Protein AF-A0A7J4NF12-F1 (afdb_monomer_lite)

Secondary structure (DSSP, 8-state):
--HHHHHHHHHTT-S-HHHHHH-HHHHHHHHHHH-HHHHHHTTPPPP-PPP---------TT----PPPP---------------HHHHHHHHHHHHHHTTS-----

Foldseek 3Di:
DDPVVLLVCVVVVNDDLVNCQVDLVSVVSNCVVVNPVRNVVVVRDHDDDDPPPPPPPPPDPPDDDDDDDPPDPPPPPPDPDPPPPPPVVVVVVVCVVVVVPPPPDDD

Sequence (107 aa):
MSDIQRVKQLLDGKIELDELEMDTELYEMAESIYGREALDEMGVIAPERPPDSIVQPNGDSNHKVQIPLPDIPLLDDTDSQPKKRWGLRILLLMIIVAGGLAGAHFA

Radius of gyration: 37.71 Å; chains: 1; bounding box: 55×66×98 Å

Structure (mmCIF, N/CA/C/O backbone):
data_AF-A0A7J4NF12-F1
#
_entry.id   AF-A0A7J4NF12-F1
#
loop_
_atom_site.group_PDB
_atom_site.id
_atom_site.type_symbol
_atom_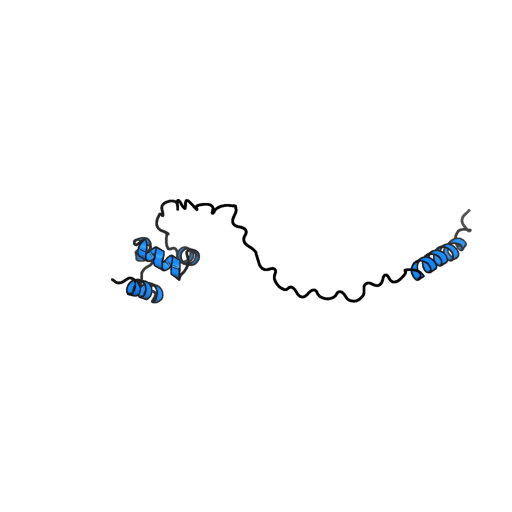site.label_atom_id
_atom_site.label_alt_id
_atom_site.label_comp_id
_atom_site.label_asym_id
_atom_site.label_entity_id
_atom_site.label_seq_id
_atom_site.pdbx_PDB_ins_code
_atom_site.Cartn_x
_atom_site.Cartn_y
_atom_site.Cartn_z
_atom_site.occupancy
_atom_site.B_iso_or_equiv
_atom_site.auth_seq_id
_atom_site.auth_comp_id
_atom_site.auth_asym_id
_atom_site.auth_atom_id
_atom_site.pdbx_PDB_model_num
ATOM 1 N N . MET A 1 1 ? -2.613 7.779 20.096 1.00 66.19 1 MET A N 1
ATOM 2 C CA . MET A 1 1 ? -1.522 6.775 20.112 1.00 66.19 1 MET A CA 1
ATOM 3 C C . MET A 1 1 ? -0.326 7.338 19.370 1.00 66.19 1 MET A C 1
ATOM 5 O O . MET A 1 1 ? -0.513 8.297 18.638 1.00 66.19 1 MET A O 1
ATOM 9 N N . SER A 1 2 ? 0.878 6.803 19.587 1.00 89.25 2 SER A N 1
ATOM 10 C CA . SER A 1 2 ? 2.029 7.139 18.740 1.00 89.25 2 SER A CA 1
ATOM 11 C C . SER A 1 2 ? 2.057 6.249 17.499 1.00 89.25 2 SER A C 1
ATOM 13 O O . SER A 1 2 ? 1.594 5.108 17.548 1.00 89.25 2 SER A O 1
ATOM 15 N N . ASP A 1 3 ? 2.648 6.742 16.416 1.00 88.81 3 ASP A N 1
ATOM 16 C CA . ASP A 1 3 ? 2.704 6.032 15.129 1.00 88.81 3 ASP A CA 1
ATOM 17 C C . ASP A 1 3 ? 3.425 4.685 15.252 1.00 88.81 3 ASP A C 1
ATOM 19 O O . ASP A 1 3 ? 2.976 3.673 14.725 1.00 88.81 3 ASP A O 1
ATOM 23 N N . ILE A 1 4 ? 4.469 4.625 16.083 1.00 93.12 4 ILE A N 1
ATOM 24 C CA . ILE A 1 4 ? 5.192 3.384 16.398 1.00 93.12 4 ILE A CA 1
ATOM 25 C C . ILE A 1 4 ? 4.264 2.328 17.016 1.00 93.12 4 ILE A C 1
ATOM 27 O O . ILE A 1 4 ? 4.403 1.140 16.726 1.00 93.12 4 ILE A O 1
ATOM 31 N N . GLN A 1 5 ? 3.316 2.728 17.871 1.00 93.94 5 GLN A N 1
ATOM 32 C CA . GLN A 1 5 ? 2.364 1.775 18.445 1.00 93.94 5 GLN A CA 1
ATOM 33 C C . GLN A 1 5 ? 1.381 1.254 17.395 1.00 93.94 5 GLN A C 1
ATOM 35 O O . GLN A 1 5 ? 1.078 0.064 17.417 1.00 93.94 5 GLN A O 1
ATOM 40 N N . ARG A 1 6 ? 0.937 2.108 16.464 1.00 92.69 6 ARG A N 1
ATOM 41 C CA . ARG A 1 6 ? 0.043 1.717 15.363 1.00 92.69 6 ARG A CA 1
ATOM 42 C C . ARG A 1 6 ? 0.726 0.748 14.399 1.00 92.69 6 ARG A C 1
ATOM 44 O O . ARG A 1 6 ? 0.197 -0.327 14.141 1.00 92.69 6 ARG A O 1
ATOM 51 N N . VAL A 1 7 ? 1.953 1.055 13.974 1.00 93.81 7 VAL A N 1
ATOM 52 C CA . VAL A 1 7 ? 2.775 0.150 13.148 1.00 93.81 7 VAL A CA 1
ATOM 53 C C . VAL A 1 7 ? 2.980 -1.191 13.843 1.00 93.81 7 VAL A C 1
ATOM 55 O O . VAL A 1 7 ? 2.834 -2.246 13.230 1.00 93.81 7 VAL A O 1
ATOM 58 N N . LYS A 1 8 ? 3.274 -1.176 15.149 1.00 95.25 8 LYS A N 1
ATOM 59 C CA . LYS A 1 8 ? 3.408 -2.415 15.915 1.00 95.25 8 LYS A CA 1
ATOM 60 C C . LYS A 1 8 ? 2.114 -3.235 15.897 1.00 95.25 8 LYS A C 1
ATOM 62 O O . LYS A 1 8 ? 2.179 -4.451 15.775 1.00 95.25 8 LYS A O 1
ATOM 67 N N . GLN A 1 9 ? 0.954 -2.603 16.050 1.00 94.06 9 GLN A N 1
ATOM 68 C CA . GLN A 1 9 ? -0.331 -3.304 16.031 1.00 94.06 9 GLN A CA 1
ATOM 69 C C . GLN A 1 9 ? -0.654 -3.907 14.661 1.00 94.06 9 GLN A C 1
ATOM 71 O O . GLN A 1 9 ? -1.167 -5.025 14.631 1.00 94.06 9 GLN A O 1
ATOM 76 N N . LEU A 1 10 ? -0.303 -3.217 13.568 1.00 94.12 10 LEU A N 1
ATOM 77 C CA . LEU A 1 10 ? -0.394 -3.752 12.206 1.00 94.12 10 LEU A CA 1
ATOM 78 C C . LEU A 1 10 ? 0.450 -5.024 12.073 1.00 94.12 10 LEU A C 1
ATOM 80 O O . LEU A 1 10 ? -0.089 -6.086 11.785 1.00 94.12 10 LEU A O 1
ATOM 84 N N . LEU A 1 11 ? 1.741 -4.948 12.414 1.00 94.25 11 LEU A N 1
ATOM 85 C CA . LEU A 1 11 ? 2.662 -6.093 12.354 1.00 94.25 11 LEU A CA 1
ATOM 86 C C . LEU A 1 11 ? 2.256 -7.256 13.272 1.00 94.25 11 LEU A C 1
ATOM 88 O O . LEU A 1 11 ? 2.510 -8.414 12.950 1.00 94.25 11 LEU A O 1
ATOM 92 N N . ASP A 1 12 ? 1.640 -6.953 14.418 1.00 94.62 12 ASP A N 1
ATOM 93 C CA . ASP A 1 12 ? 1.110 -7.950 15.352 1.00 94.62 12 ASP A CA 1
ATOM 94 C C . ASP A 1 12 ? -0.222 -8.580 14.869 1.00 94.62 12 ASP A C 1
ATOM 96 O O . ASP A 1 12 ? -0.694 -9.516 15.515 1.00 94.62 12 ASP A O 1
ATOM 100 N N . GLY A 1 13 ? -0.856 -8.062 13.807 1.00 90.75 13 GLY A N 1
ATOM 101 C CA . GLY A 1 13 ? -2.159 -8.525 13.307 1.00 90.75 13 GLY A CA 1
ATOM 102 C C . GLY A 1 13 ? -3.332 -8.219 14.244 1.00 90.75 13 GLY A C 1
ATOM 103 O O . GLY A 1 13 ? -4.259 -9.014 14.352 1.00 90.75 13 GLY A O 1
ATOM 104 N N . LYS A 1 14 ? -3.260 -7.111 14.993 1.00 92.88 14 LYS A N 1
ATOM 105 C CA . LYS A 1 14 ? -4.267 -6.716 16.003 1.00 92.88 14 LYS A CA 1
ATOM 106 C C . LYS A 1 14 ? -5.269 -5.669 15.520 1.00 92.88 14 LYS A C 1
ATOM 108 O O . LYS A 1 14 ? -6.153 -5.304 16.288 1.00 92.88 14 LYS A O 1
ATOM 113 N N . ILE A 1 15 ? -5.061 -5.140 14.320 1.00 91.81 15 ILE A N 1
ATOM 114 C CA . ILE A 1 15 ? -5.950 -4.184 13.661 1.00 91.81 15 ILE A CA 1
ATOM 115 C C . ILE A 1 15 ? -6.950 -4.994 12.833 1.00 91.81 15 ILE A C 1
ATOM 117 O O . ILE A 1 15 ? -6.540 -5.897 12.103 1.00 91.81 15 ILE A O 1
ATOM 121 N N . GLU A 1 16 ? -8.235 -4.679 12.952 1.00 91.88 16 GLU A N 1
ATOM 122 C CA . GL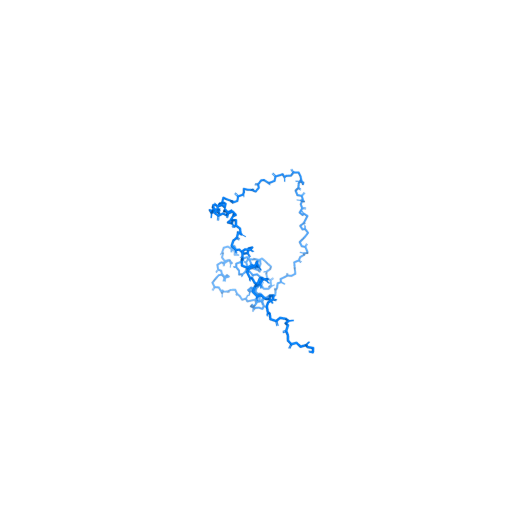U A 1 16 ? -9.284 -5.289 12.129 1.00 91.88 16 GLU A CA 1
ATOM 123 C C . GLU A 1 16 ? -9.291 -4.678 10.717 1.00 91.88 16 GLU A C 1
ATOM 125 O O . GLU A 1 16 ? -8.947 -3.511 10.534 1.00 91.88 16 GLU A O 1
ATOM 130 N N . LEU A 1 17 ? -9.718 -5.451 9.714 1.00 88.12 17 LEU A N 1
ATOM 131 C CA . LEU A 1 17 ? -9.757 -5.006 8.310 1.00 88.12 17 LEU A CA 1
ATOM 132 C C . LEU A 1 17 ? -10.638 -3.757 8.137 1.00 88.12 17 LEU A C 1
ATOM 134 O O . LEU A 1 17 ? -10.205 -2.786 7.526 1.00 88.12 17 LEU A O 1
ATOM 138 N N . ASP A 1 18 ? -11.815 -3.739 8.767 1.00 90.38 18 ASP A N 1
ATOM 139 C CA . ASP A 1 18 ? -12.741 -2.598 8.733 1.00 90.38 18 ASP A CA 1
ATOM 140 C C . ASP A 1 18 ? -12.108 -1.316 9.305 1.00 90.38 18 ASP A C 1
ATOM 142 O O . ASP A 1 18 ? -12.370 -0.211 8.834 1.00 90.38 18 ASP A O 1
ATOM 146 N N . GLU A 1 19 ? -11.256 -1.439 10.330 1.00 91.62 19 GLU A N 1
ATOM 147 C CA . GLU A 1 19 ? -10.546 -0.296 10.918 1.00 91.62 19 GLU A CA 1
ATOM 148 C C . GLU A 1 19 ? -9.523 0.282 9.936 1.00 91.62 19 GLU A C 1
ATOM 150 O O . GLU A 1 19 ? -9.349 1.499 9.864 1.00 91.62 19 GLU A O 1
ATOM 155 N N . LEU A 1 20 ? -8.899 -0.587 9.138 1.00 91.62 20 LEU A N 1
ATOM 156 C CA . LEU A 1 20 ? -7.942 -0.201 8.113 1.00 91.62 20 LEU A CA 1
ATOM 157 C C . LEU A 1 20 ? -8.583 0.584 6.967 1.00 91.62 20 LEU A C 1
ATOM 159 O O . LEU A 1 20 ? -7.952 1.488 6.432 1.00 91.62 20 LEU A O 1
ATOM 163 N N . GLU A 1 21 ? -9.831 0.279 6.619 1.00 90.38 21 GLU A N 1
ATOM 164 C CA . GLU A 1 21 ? -10.572 0.989 5.567 1.00 90.38 21 GLU A CA 1
ATOM 165 C C . GLU A 1 21 ? -11.054 2.378 6.008 1.00 90.38 21 GLU A C 1
ATOM 167 O O . GLU A 1 21 ? -11.195 3.288 5.190 1.00 90.38 21 GLU A O 1
ATOM 172 N N . MET A 1 22 ? -11.320 2.556 7.304 1.00 90.50 22 MET A N 1
ATOM 173 C CA . MET A 1 22 ? -11.855 3.808 7.847 1.00 90.50 22 MET A CA 1
ATOM 174 C C . MET A 1 22 ? -10.784 4.870 8.121 1.00 90.50 22 MET A C 1
ATOM 176 O O . MET A 1 22 ? -11.114 6.057 8.188 1.00 90.50 22 MET A O 1
ATOM 180 N N . ASP A 1 23 ? -9.528 4.467 8.318 1.00 91.94 23 ASP A N 1
ATOM 181 C CA . ASP A 1 23 ? -8.427 5.368 8.658 1.00 91.94 23 ASP A CA 1
ATOM 182 C C . ASP A 1 23 ? -7.379 5.396 7.539 1.00 91.94 23 ASP A C 1
ATOM 184 O O . ASP A 1 23 ? -6.556 4.491 7.397 1.00 91.94 23 ASP A O 1
ATOM 188 N N . THR A 1 24 ? -7.378 6.485 6.766 1.00 91.75 24 THR A N 1
ATOM 189 C CA . THR A 1 24 ? -6.422 6.711 5.676 1.00 91.75 24 THR A CA 1
ATOM 190 C C . THR A 1 24 ? -4.967 6.642 6.138 1.00 91.75 24 THR A C 1
ATOM 192 O O . THR A 1 24 ? -4.138 6.086 5.423 1.00 91.75 24 THR A O 1
ATOM 195 N N . GLU A 1 25 ? -4.634 7.169 7.322 1.00 92.19 25 GLU A N 1
ATOM 196 C CA . GLU A 1 25 ? -3.253 7.131 7.827 1.00 92.19 25 GLU A CA 1
ATOM 197 C C . GLU A 1 25 ? -2.845 5.692 8.167 1.00 92.19 25 GLU A C 1
ATOM 199 O O . GLU A 1 25 ? -1.712 5.272 7.917 1.00 92.19 25 GLU A O 1
ATOM 204 N N . LEU A 1 26 ? -3.777 4.912 8.723 1.00 94.00 26 LEU A N 1
ATOM 205 C CA . LEU A 1 26 ? -3.565 3.501 9.034 1.00 94.00 26 LEU A CA 1
ATOM 206 C C . LEU A 1 26 ? -3.400 2.672 7.759 1.00 94.00 26 LEU A C 1
ATOM 208 O O . LEU A 1 26 ? -2.476 1.857 7.677 1.00 94.00 26 LEU A O 1
ATOM 212 N N . TYR A 1 27 ? -4.246 2.927 6.759 1.00 94.06 27 TYR A N 1
ATOM 213 C CA . TYR A 1 27 ? -4.148 2.320 5.440 1.00 94.06 27 TYR A CA 1
ATOM 214 C C . TYR A 1 27 ? -2.798 2.621 4.786 1.00 94.06 27 TYR A C 1
ATOM 216 O O . TYR A 1 27 ? -2.139 1.704 4.312 1.00 94.06 27 TYR A O 1
ATOM 224 N N . GLU A 1 28 ? -2.339 3.875 4.794 1.00 93.50 28 GLU A N 1
ATOM 225 C CA . GLU A 1 28 ? -1.042 4.256 4.214 1.00 93.50 28 GLU A CA 1
ATOM 226 C C . GLU A 1 28 ? 0.129 3.541 4.896 1.00 93.50 28 GLU A C 1
ATOM 228 O O . GLU A 1 28 ? 1.044 3.049 4.227 1.00 93.50 28 GLU A O 1
ATOM 233 N N . MET A 1 29 ? 0.087 3.419 6.227 1.00 95.00 29 MET A N 1
ATOM 234 C CA . MET A 1 29 ? 1.080 2.630 6.953 1.00 95.00 29 MET A CA 1
ATOM 235 C C . MET A 1 29 ? 1.036 1.161 6.530 1.00 95.00 29 MET A C 1
ATOM 237 O O . MET A 1 29 ? 2.087 0.580 6.258 1.00 95.00 29 MET A O 1
ATOM 241 N N . ALA A 1 30 ? -0.147 0.559 6.420 1.00 95.56 30 ALA A N 1
ATOM 242 C CA . ALA A 1 30 ? -0.278 -0.823 5.977 1.00 95.56 30 ALA A CA 1
ATOM 243 C C . ALA A 1 30 ? 0.147 -1.021 4.515 1.00 95.56 30 ALA A C 1
ATOM 245 O O . ALA A 1 30 ? 0.837 -1.995 4.229 1.00 95.56 30 ALA A O 1
ATOM 246 N N . GLU A 1 31 ? -0.173 -0.094 3.610 1.00 95.00 31 GLU A N 1
ATOM 247 C CA . GLU A 1 31 ? 0.252 -0.124 2.204 1.00 95.00 31 GLU A CA 1
ATOM 248 C C . GLU A 1 31 ? 1.782 -0.091 2.115 1.00 95.00 31 GLU A C 1
ATOM 250 O O . GLU A 1 31 ? 2.368 -0.831 1.329 1.00 95.00 31 GLU A O 1
ATOM 255 N N . SER A 1 32 ? 2.451 0.691 2.969 1.00 94.25 32 SER A N 1
ATOM 256 C CA . SER A 1 32 ? 3.918 0.726 3.020 1.00 94.25 32 SER A CA 1
ATOM 257 C C . SER A 1 32 ? 4.557 -0.568 3.551 1.00 94.25 32 SER A C 1
ATOM 259 O O . SER A 1 32 ? 5.687 -0.889 3.182 1.00 94.25 32 SER A O 1
ATOM 261 N N . ILE A 1 33 ? 3.851 -1.303 4.420 1.00 94.88 33 ILE A N 1
ATOM 262 C CA . ILE A 1 33 ? 4.346 -2.520 5.085 1.00 94.88 33 ILE A CA 1
ATOM 263 C C . ILE A 1 33 ? 4.055 -3.764 4.243 1.00 94.88 33 ILE A C 1
ATOM 265 O O . ILE A 1 33 ? 4.951 -4.567 3.993 1.00 94.88 33 ILE A O 1
ATOM 269 N N . TYR A 1 34 ? 2.796 -3.938 3.847 1.00 93.81 34 TYR A N 1
ATOM 270 C CA . TYR A 1 34 ? 2.290 -5.128 3.167 1.00 93.81 34 TYR A CA 1
ATOM 271 C C . TYR A 1 34 ? 2.259 -4.974 1.648 1.00 93.81 34 TYR A C 1
ATOM 273 O O . TYR A 1 34 ? 2.310 -5.970 0.932 1.00 93.81 34 TYR A O 1
ATOM 281 N N . GLY A 1 35 ? 2.210 -3.741 1.147 1.00 94.81 35 GLY A N 1
ATOM 282 C CA . GLY A 1 35 ? 1.952 -3.465 -0.259 1.00 94.81 35 GLY A CA 1
ATOM 283 C C . GLY A 1 35 ? 0.461 -3.499 -0.584 1.00 94.81 35 GLY A C 1
ATOM 284 O O . GLY A 1 35 ? -0.332 -4.185 0.060 1.00 94.81 35 GLY A O 1
ATOM 285 N N . ARG A 1 36 ? 0.080 -2.760 -1.627 1.00 93.38 36 ARG A N 1
ATOM 286 C CA . ARG A 1 36 ? -1.310 -2.688 -2.098 1.00 93.38 36 ARG A CA 1
ATOM 287 C C . ARG A 1 36 ? -1.860 -4.050 -2.510 1.00 93.38 36 ARG A C 1
ATOM 289 O O . ARG A 1 36 ? -2.966 -4.397 -2.140 1.00 93.38 36 ARG A O 1
ATOM 296 N N . GLU A 1 37 ? -1.063 -4.828 -3.231 1.00 94.88 37 GLU A N 1
ATOM 297 C CA . GLU A 1 37 ? -1.461 -6.132 -3.775 1.00 94.88 37 GLU A CA 1
ATOM 298 C C . GLU A 1 37 ? -1.924 -7.098 -2.676 1.00 94.88 37 GLU A C 1
ATOM 300 O O . GLU A 1 37 ? -2.922 -7.796 -2.833 1.00 94.88 37 GLU A O 1
ATOM 305 N N . ALA A 1 38 ? -1.218 -7.102 -1.542 1.00 94.50 38 ALA A N 1
ATOM 306 C CA . ALA A 1 38 ? -1.561 -7.937 -0.400 1.00 94.50 38 ALA A CA 1
ATOM 307 C C . ALA A 1 38 ? -2.833 -7.445 0.306 1.00 94.50 38 ALA A C 1
ATOM 309 O O . ALA A 1 38 ? -3.649 -8.258 0.733 1.00 94.50 38 ALA A O 1
ATOM 310 N N . LEU A 1 39 ? -3.014 -6.125 0.425 1.00 93.81 39 LEU A N 1
ATOM 311 C CA . LEU A 1 39 ? -4.235 -5.536 0.982 1.00 93.81 39 LEU A CA 1
ATOM 312 C C . LEU A 1 39 ? -5.456 -5.860 0.108 1.00 93.81 39 LEU A C 1
ATOM 314 O O . LEU A 1 39 ? -6.487 -6.274 0.638 1.00 93.81 39 LEU A O 1
ATOM 318 N N . ASP A 1 40 ? -5.300 -5.781 -1.214 1.00 92.88 40 ASP A N 1
ATOM 319 C CA . ASP A 1 40 ? -6.336 -6.137 -2.184 1.00 92.88 40 ASP A CA 1
ATOM 320 C C . ASP A 1 40 ? -6.699 -7.633 -2.095 1.00 92.88 40 ASP A C 1
ATOM 322 O O . ASP A 1 40 ? -7.878 -7.989 -2.119 1.00 92.88 40 ASP A O 1
ATOM 326 N N . GLU A 1 41 ? -5.711 -8.526 -1.942 1.00 94.81 41 GLU A N 1
ATOM 327 C CA . GLU A 1 41 ? -5.948 -9.968 -1.758 1.00 94.81 41 GLU A CA 1
ATOM 328 C C . GLU A 1 41 ? -6.702 -10.276 -0.452 1.00 94.81 41 GLU A C 1
ATOM 330 O O . GLU A 1 41 ? -7.522 -11.195 -0.407 1.00 94.81 41 GLU A O 1
ATOM 335 N N . MET A 1 42 ? -6.477 -9.480 0.598 1.00 91.31 42 MET A N 1
ATOM 336 C CA . MET A 1 42 ? -7.207 -9.570 1.868 1.00 91.31 42 MET A CA 1
ATOM 337 C C . MET A 1 42 ? -8.605 -8.935 1.819 1.00 91.31 42 MET A C 1
ATOM 339 O O . MET A 1 42 ? -9.360 -9.056 2.783 1.00 91.31 42 MET A O 1
ATOM 343 N N . GLY A 1 43 ? -8.967 -8.298 0.703 1.00 93.00 43 GLY A N 1
ATOM 344 C CA . GLY A 1 43 ? -10.261 -7.649 0.517 1.00 93.00 43 GLY A CA 1
ATOM 345 C C . GLY A 1 43 ? -10.379 -6.284 1.191 1.00 93.00 43 GLY A C 1
ATOM 346 O O . GLY A 1 43 ? -11.502 -5.837 1.395 1.00 93.00 43 GLY A O 1
ATOM 347 N N . VAL A 1 44 ? -9.257 -5.639 1.524 1.00 93.25 44 VAL A N 1
ATOM 348 C CA . VAL A 1 44 ? -9.236 -4.281 2.083 1.00 93.25 44 VAL A CA 1
ATOM 349 C C . VAL A 1 44 ? -9.439 -3.271 0.964 1.00 93.25 44 VAL A C 1
ATOM 351 O O . VAL A 1 44 ? -8.695 -3.258 -0.016 1.00 93.25 44 VAL A O 1
ATOM 354 N N . ILE A 1 45 ? -10.415 -2.386 1.123 1.00 91.88 45 ILE A N 1
ATOM 355 C CA . ILE A 1 45 ? -10.707 -1.342 0.144 1.00 91.88 45 ILE A CA 1
ATOM 356 C C . ILE A 1 45 ? -9.811 -0.124 0.384 1.00 91.88 45 ILE A C 1
ATOM 358 O O . ILE A 1 45 ? -9.803 0.476 1.458 1.00 91.88 45 ILE A O 1
ATOM 362 N N . ALA A 1 46 ? -9.081 0.280 -0.658 1.00 90.06 46 ALA A N 1
ATOM 363 C CA . ALA A 1 46 ? -8.271 1.489 -0.622 1.00 90.06 46 ALA A CA 1
ATOM 364 C C . ALA A 1 46 ? -9.138 2.759 -0.481 1.00 90.06 46 ALA A C 1
ATOM 366 O O . ALA A 1 46 ? -10.126 2.908 -1.210 1.00 90.06 46 ALA A O 1
ATOM 367 N N . PRO A 1 47 ? -8.745 3.720 0.375 1.00 88.44 47 PRO A N 1
ATOM 368 C CA . PRO A 1 47 ? -9.429 5.001 0.486 1.00 88.44 47 PRO A CA 1
ATOM 369 C C . PRO A 1 47 ? -9.292 5.822 -0.806 1.00 88.44 47 PRO A C 1
ATOM 371 O O . PRO A 1 47 ? -8.284 5.750 -1.518 1.00 88.44 47 PRO A O 1
ATOM 374 N N . GLU A 1 48 ? -10.305 6.643 -1.107 1.00 85.94 48 GLU A N 1
ATOM 375 C CA . GLU A 1 48 ? -10.281 7.542 -2.265 1.00 85.94 48 GLU A CA 1
ATOM 376 C C . GLU A 1 48 ? -9.148 8.567 -2.124 1.00 85.94 48 GLU A C 1
ATOM 378 O O . GLU A 1 48 ? -9.194 9.469 -1.284 1.00 85.94 48 GLU A O 1
ATOM 383 N N . ARG A 1 49 ? -8.120 8.445 -2.970 1.00 7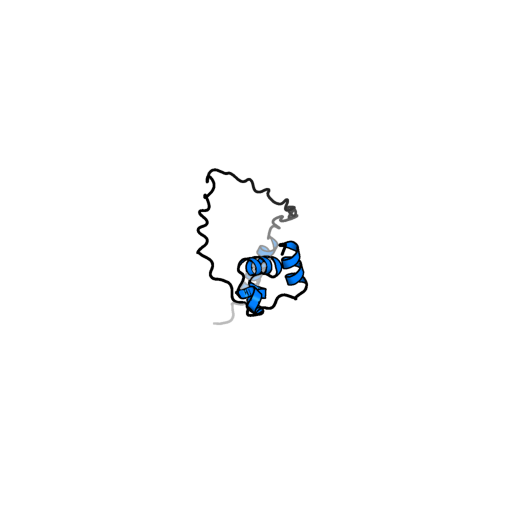5.44 49 ARG A N 1
ATOM 384 C CA . ARG A 1 49 ? -6.995 9.381 -3.006 1.00 75.44 49 ARG A CA 1
ATOM 385 C C . ARG A 1 49 ? -7.209 10.404 -4.129 1.00 75.44 49 ARG A C 1
ATOM 387 O O . ARG A 1 49 ? -7.570 10.007 -5.242 1.00 75.44 49 ARG A O 1
ATOM 394 N N . PRO A 1 50 ? -7.005 11.715 -3.887 1.00 76.44 50 PRO A N 1
ATOM 395 C CA . PRO A 1 50 ? -7.007 12.690 -4.970 1.00 76.44 50 PRO A CA 1
ATOM 396 C C . PRO A 1 50 ? -5.937 12.309 -6.003 1.00 76.44 50 PRO A C 1
ATOM 398 O O . PRO A 1 50 ? -4.929 11.705 -5.638 1.00 76.44 50 PRO A O 1
ATOM 401 N N . PRO A 1 51 ? -6.131 12.644 -7.291 1.00 74.00 51 PRO A N 1
ATOM 402 C CA . PRO A 1 51 ? -5.128 12.355 -8.301 1.00 74.00 51 PRO A CA 1
ATOM 403 C C . PRO A 1 51 ? -3.814 13.019 -7.893 1.00 74.00 51 PRO A C 1
ATOM 405 O O . PRO A 1 51 ? -3.775 14.234 -7.674 1.00 74.00 51 PRO A O 1
ATOM 408 N N . ASP A 1 52 ? -2.754 12.218 -7.798 1.00 67.25 52 ASP A N 1
ATOM 409 C CA . ASP A 1 52 ? -1.414 12.700 -7.499 1.00 67.25 52 ASP A CA 1
ATOM 410 C C . ASP A 1 52 ? -0.987 13.663 -8.617 1.00 67.25 52 ASP A C 1
ATOM 412 O O . ASP A 1 52 ? -0.481 13.266 -9.668 1.00 67.25 52 ASP A O 1
ATOM 416 N N . SER A 1 53 ? -1.215 14.964 -8.417 1.00 64.31 53 SER A N 1
ATOM 417 C CA . SER A 1 53 ? -0.691 16.020 -9.283 1.00 64.31 53 SER A CA 1
ATOM 418 C C . SER A 1 53 ? 0.793 16.187 -8.982 1.00 64.31 53 SER A C 1
ATOM 420 O O . SER A 1 53 ? 1.237 17.211 -8.458 1.00 64.31 53 SER A O 1
ATOM 422 N N . ILE A 1 54 ? 1.580 15.167 -9.310 1.00 65.12 54 ILE A N 1
ATOM 423 C CA . ILE A 1 54 ? 3.028 15.277 -9.311 1.00 65.12 54 ILE A CA 1
ATOM 424 C C . ILE A 1 54 ? 3.368 16.141 -10.522 1.00 65.12 54 ILE A C 1
ATOM 426 O O . ILE A 1 54 ? 3.538 15.654 -11.640 1.00 65.12 54 ILE A O 1
ATOM 430 N N . VAL A 1 55 ? 3.466 17.454 -10.303 1.00 68.19 55 VAL A N 1
ATOM 431 C CA . VAL A 1 55 ? 4.241 18.320 -11.189 1.00 68.19 55 VAL A CA 1
ATOM 432 C C . VAL A 1 55 ? 5.682 17.877 -10.992 1.00 68.19 55 VAL A C 1
ATOM 434 O O . VAL A 1 55 ? 6.387 18.415 -10.146 1.00 68.19 55 VAL A O 1
ATOM 437 N N . GLN A 1 56 ? 6.099 16.828 -11.704 1.00 69.69 56 GLN A N 1
ATOM 438 C CA . GLN A 1 56 ? 7.510 16.498 -11.800 1.00 69.69 56 GLN A CA 1
ATOM 439 C C . GLN A 1 56 ? 8.139 17.685 -12.523 1.00 69.69 56 GLN A C 1
ATOM 441 O O . GLN A 1 56 ? 7.811 17.906 -13.695 1.00 69.69 56 GLN A O 1
ATOM 446 N N . PRO A 1 57 ? 8.997 18.491 -11.872 1.00 72.00 57 PRO A N 1
ATOM 447 C CA . PRO A 1 57 ? 9.856 19.357 -12.642 1.00 72.00 57 PRO A CA 1
ATOM 448 C C . PRO A 1 57 ? 10.705 18.394 -13.465 1.00 72.00 57 PRO A C 1
ATOM 450 O O . PRO A 1 57 ? 11.584 17.729 -12.920 1.00 72.00 57 PRO A O 1
ATOM 453 N N . ASN A 1 58 ? 10.389 18.244 -14.754 1.00 67.25 58 ASN A N 1
ATOM 454 C CA . ASN A 1 58 ? 11.303 17.609 -15.687 1.00 67.25 58 ASN A CA 1
ATOM 455 C C . ASN A 1 58 ? 12.613 18.361 -15.488 1.00 67.25 58 ASN A C 1
ATOM 457 O O . ASN A 1 58 ? 12.688 19.554 -15.793 1.00 67.25 58 ASN A O 1
ATOM 461 N N . GLY A 1 59 ? 13.581 17.701 -14.847 1.00 66.50 59 GLY A N 1
ATOM 462 C CA . GLY A 1 59 ? 14.872 18.297 -14.570 1.00 66.50 59 GLY A CA 1
ATOM 463 C C . GLY A 1 59 ? 15.419 18.897 -15.857 1.00 66.50 59 GLY A C 1
ATOM 464 O O . GLY A 1 59 ? 15.103 18.428 -16.955 1.00 66.50 59 GLY A O 1
ATOM 465 N N . ASP A 1 60 ? 16.203 19.960 -15.713 1.00 71.12 60 ASP A N 1
ATOM 466 C CA . ASP A 1 60 ? 16.965 20.556 -16.803 1.00 71.12 60 ASP A CA 1
ATOM 467 C C . ASP A 1 60 ? 17.489 19.454 -17.751 1.00 71.12 60 ASP A C 1
ATOM 469 O O . ASP A 1 60 ? 18.322 18.626 -17.374 1.00 71.12 60 ASP A O 1
ATOM 473 N N . SER A 1 61 ? 16.974 19.427 -18.986 1.00 67.81 61 SER A N 1
ATOM 474 C CA . SER A 1 61 ? 17.294 18.389 -19.974 1.00 67.81 61 SER A CA 1
ATOM 475 C C . SER A 1 61 ? 18.756 18.426 -20.446 1.00 67.81 61 SER A C 1
ATOM 477 O O . SER A 1 61 ? 19.151 17.604 -21.270 1.00 67.81 61 SER A O 1
ATOM 479 N N . ASN A 1 62 ? 19.575 19.356 -19.943 1.00 77.00 62 ASN A N 1
ATOM 480 C CA . ASN A 1 62 ? 21.010 19.437 -20.207 1.00 77.00 62 ASN A CA 1
ATOM 481 C C . ASN A 1 62 ? 21.861 18.627 -19.215 1.00 77.00 62 ASN A C 1
ATOM 483 O O . ASN A 1 62 ? 23.085 18.579 -19.376 1.00 77.00 62 ASN A O 1
ATOM 487 N N . HIS A 1 63 ? 21.263 17.966 -18.219 1.00 73.50 63 HIS A N 1
ATOM 488 C CA . HIS A 1 63 ? 21.997 17.074 -17.323 1.00 73.50 63 HIS A CA 1
ATOM 489 C C . HIS A 1 63 ? 22.528 15.839 -18.070 1.00 73.50 63 HIS A C 1
ATOM 491 O O . HIS A 1 63 ? 21.806 14.888 -18.367 1.00 73.50 63 HIS A O 1
ATOM 497 N N . LYS A 1 64 ? 23.834 15.835 -18.359 1.00 79.31 64 LYS A N 1
ATOM 498 C CA . LYS A 1 64 ? 24.543 14.681 -18.927 1.00 79.31 64 LYS A CA 1
ATOM 499 C C . LYS A 1 64 ? 24.934 13.722 -17.806 1.00 79.31 64 LYS A C 1
ATOM 501 O O . LYS A 1 64 ? 25.945 13.928 -17.138 1.00 79.31 64 LYS A O 1
ATOM 506 N N . VAL A 1 65 ? 24.145 12.670 -17.608 1.00 78.69 65 VAL A N 1
ATOM 507 C CA . VAL A 1 65 ? 24.488 11.571 -16.695 1.00 78.69 65 VAL A CA 1
ATOM 508 C C . VAL A 1 65 ? 25.433 10.610 -17.416 1.00 78.69 65 VAL A C 1
ATOM 510 O O . VAL A 1 65 ? 25.088 10.051 -18.455 1.00 78.69 65 VAL A O 1
ATOM 513 N N . GLN A 1 66 ? 26.641 10.432 -16.883 1.00 81.00 66 GLN A N 1
ATOM 514 C CA . GLN A 1 66 ? 27.560 9.393 -17.347 1.00 81.00 66 GLN A CA 1
ATOM 515 C C . GLN A 1 66 ? 27.177 8.081 -16.668 1.00 81.00 66 GLN A C 1
ATOM 517 O O . GLN A 1 66 ? 27.285 7.964 -15.450 1.00 81.00 66 GLN A O 1
ATOM 522 N N . ILE A 1 67 ? 26.712 7.109 -17.449 1.00 82.44 67 ILE A N 1
ATOM 523 C CA . ILE A 1 67 ? 26.470 5.747 -16.970 1.00 82.44 67 ILE A CA 1
ATOM 524 C C . ILE A 1 67 ? 27.801 4.998 -17.104 1.00 82.44 67 ILE A C 1
ATOM 526 O O . ILE A 1 67 ? 28.296 4.884 -18.230 1.00 82.44 67 ILE A O 1
ATOM 530 N N . PRO A 1 68 ? 28.411 4.516 -16.006 1.00 81.88 68 PRO A N 1
ATOM 531 C CA . PRO A 1 68 ? 29.585 3.662 -16.102 1.00 81.88 68 PRO A CA 1
ATOM 532 C C . PRO A 1 68 ? 29.234 2.429 -16.934 1.00 81.88 68 PRO A C 1
ATOM 534 O O . PRO A 1 68 ? 28.239 1.756 -16.655 1.00 81.88 68 PRO A O 1
ATOM 537 N N . LEU A 1 69 ? 30.026 2.142 -17.968 1.00 80.62 69 LEU A N 1
ATOM 538 C CA . LEU A 1 69 ? 29.891 0.870 -18.663 1.00 80.62 69 LEU A CA 1
ATOM 539 C C . LEU A 1 69 ? 30.298 -0.243 -17.688 1.00 80.62 69 LEU A C 1
ATOM 541 O O . LEU A 1 69 ? 31.333 -0.107 -17.034 1.00 80.62 69 LEU A O 1
ATOM 545 N N . PRO A 1 70 ? 29.515 -1.328 -17.574 1.00 79.31 70 PRO A N 1
ATOM 546 C CA . PRO A 1 70 ? 29.979 -2.503 -16.860 1.00 79.31 70 PRO A CA 1
ATOM 547 C C . PRO A 1 70 ? 31.256 -3.020 -17.532 1.00 79.31 70 PRO A C 1
ATOM 549 O O . PRO A 1 70 ? 31.316 -3.106 -18.761 1.00 79.31 70 PRO A O 1
ATOM 552 N N . ASP A 1 71 ? 32.255 -3.380 -16.725 1.00 74.88 71 ASP A N 1
ATOM 553 C CA . ASP A 1 71 ? 33.454 -4.084 -17.181 1.00 74.88 71 ASP A CA 1
ATOM 554 C C . ASP A 1 71 ? 33.046 -5.494 -17.625 1.00 74.88 71 ASP A C 1
ATOM 556 O O . ASP A 1 71 ? 33.116 -6.462 -16.869 1.00 74.88 71 ASP A O 1
ATOM 560 N N . ILE A 1 72 ? 32.533 -5.612 -18.849 1.00 74.12 72 ILE A N 1
ATOM 561 C CA . ILE A 1 72 ? 32.285 -6.906 -19.475 1.00 74.12 72 ILE A CA 1
ATOM 562 C C . ILE A 1 72 ? 33.654 -7.399 -19.950 1.00 74.12 72 ILE A C 1
ATOM 564 O O . ILE A 1 72 ? 34.226 -6.779 -20.853 1.00 74.12 72 ILE A O 1
ATOM 568 N N . PRO A 1 73 ? 34.216 -8.481 -19.378 1.00 69.94 73 PRO A N 1
ATOM 569 C CA . PRO A 1 73 ? 35.425 -9.065 -19.929 1.00 69.94 73 PRO A CA 1
ATOM 570 C C . PRO A 1 73 ? 35.114 -9.512 -21.358 1.00 69.94 73 PRO A C 1
ATOM 572 O O . PRO A 1 73 ? 34.269 -10.381 -21.578 1.00 69.94 73 PRO A O 1
ATOM 575 N N . LEU A 1 74 ? 35.776 -8.888 -22.334 1.00 64.00 74 LEU A N 1
ATOM 576 C CA . LEU A 1 74 ? 35.790 -9.381 -23.702 1.00 64.00 74 LEU A CA 1
ATOM 577 C C . LEU A 1 74 ? 36.432 -10.766 -23.649 1.00 64.00 74 LEU A C 1
ATOM 579 O O . LEU A 1 74 ? 37.624 -10.890 -23.369 1.00 64.00 74 LEU A O 1
ATOM 583 N N . LEU A 1 75 ? 35.628 -11.809 -23.856 1.00 63.28 75 LEU A N 1
ATOM 584 C CA . LEU A 1 75 ? 36.163 -13.117 -24.189 1.00 63.28 75 LEU A CA 1
ATOM 585 C C . LEU A 1 75 ? 36.961 -12.922 -25.477 1.00 63.28 75 LEU A C 1
ATOM 587 O O . LEU A 1 75 ? 36.414 -12.505 -26.496 1.00 63.28 75 LEU A O 1
ATOM 591 N N . ASP A 1 76 ? 38.268 -13.132 -25.380 1.00 56.84 76 ASP A N 1
ATOM 592 C CA . ASP A 1 76 ? 39.165 -13.141 -26.521 1.00 56.84 76 ASP A CA 1
ATOM 593 C C . ASP A 1 76 ? 38.702 -14.300 -27.412 1.00 56.84 76 ASP A C 1
ATOM 595 O O . ASP A 1 76 ? 38.888 -15.471 -27.066 1.00 56.84 76 ASP A O 1
ATOM 599 N N . ASP A 1 77 ? 38.000 -13.986 -28.503 1.00 55.47 77 ASP A N 1
ATOM 600 C CA . ASP A 1 77 ? 37.653 -14.948 -29.547 1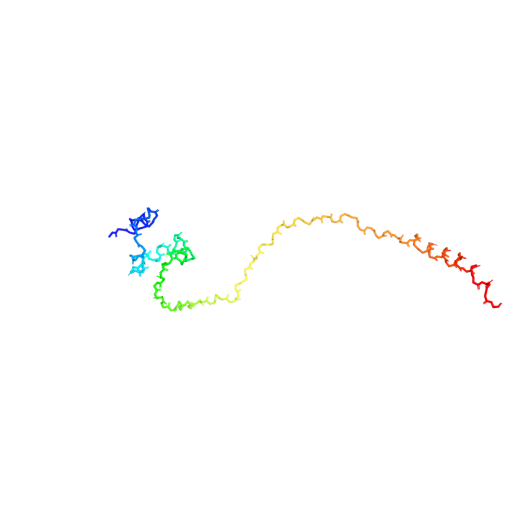.00 55.47 77 ASP A CA 1
ATOM 601 C C . ASP A 1 77 ? 38.958 -15.374 -30.226 1.00 55.47 77 ASP A C 1
ATOM 603 O O . ASP A 1 77 ? 39.356 -14.893 -31.291 1.00 55.47 77 ASP A O 1
ATOM 607 N N . THR A 1 78 ? 39.675 -16.279 -29.568 1.00 54.50 78 THR A N 1
ATOM 608 C CA . THR A 1 78 ? 40.844 -16.917 -30.137 1.00 54.50 78 THR A CA 1
ATOM 609 C C . THR A 1 78 ? 40.411 -17.726 -31.355 1.00 54.50 78 THR A C 1
ATOM 611 O O . THR A 1 78 ? 39.594 -18.639 -31.257 1.00 54.50 78 THR A O 1
ATOM 614 N N . ASP A 1 79 ? 41.060 -17.422 -32.474 1.00 52.94 79 ASP A N 1
ATOM 615 C CA . ASP A 1 79 ? 41.189 -18.250 -33.672 1.00 52.94 79 ASP A CA 1
ATOM 616 C C . ASP A 1 79 ? 39.982 -18.329 -34.625 1.00 52.94 79 ASP A C 1
ATOM 618 O O . ASP A 1 79 ? 39.331 -19.357 -34.804 1.00 52.94 79 ASP A O 1
ATOM 622 N N . SER A 1 80 ? 39.780 -17.246 -35.379 1.00 53.03 80 SER A N 1
ATOM 623 C CA . SER A 1 80 ? 39.125 -17.300 -36.693 1.00 53.03 80 SER A CA 1
ATOM 624 C C . SER A 1 80 ? 40.135 -17.066 -37.821 1.00 53.03 80 SER A C 1
ATOM 626 O O . SER A 1 80 ? 39.978 -16.156 -38.635 1.00 53.03 80 SER A O 1
ATOM 628 N N . GLN A 1 81 ? 41.195 -17.878 -37.904 1.00 57.34 81 GLN A N 1
ATOM 629 C CA . GLN A 1 81 ? 41.971 -17.975 -39.145 1.00 57.34 81 GLN A CA 1
ATOM 630 C C . GLN A 1 81 ? 41.053 -18.484 -40.276 1.00 57.34 81 GLN A C 1
ATOM 632 O O . GLN A 1 81 ? 40.458 -19.561 -40.143 1.00 57.34 81 GLN A O 1
ATOM 637 N N . PRO A 1 82 ? 40.929 -17.783 -41.421 1.00 47.34 82 PRO A N 1
ATOM 638 C CA . PRO A 1 82 ? 40.161 -18.287 -42.550 1.00 47.34 82 PRO A CA 1
ATOM 639 C C . PRO A 1 82 ? 40.887 -19.496 -43.151 1.00 47.34 82 PRO A C 1
ATOM 641 O O . PRO A 1 82 ? 41.786 -19.371 -43.984 1.00 47.34 82 PRO A O 1
ATOM 644 N N . LYS A 1 83 ? 40.490 -20.704 -42.735 1.00 55.22 83 LYS A N 1
ATOM 645 C CA . LYS A 1 83 ? 40.990 -21.964 -43.298 1.00 55.22 83 LYS A CA 1
ATOM 646 C C . LYS A 1 83 ? 40.609 -22.006 -44.779 1.00 55.22 83 LYS A C 1
ATOM 648 O O . LYS A 1 83 ? 39.458 -22.235 -45.150 1.00 55.22 83 LYS A O 1
ATOM 653 N N . LYS A 1 84 ? 41.597 -21.725 -45.632 1.00 58.44 84 LYS A N 1
ATOM 654 C CA . LYS A 1 84 ? 41.525 -21.697 -47.098 1.00 58.44 84 LYS A CA 1
ATOM 655 C C . LYS A 1 84 ? 40.817 -22.970 -47.594 1.00 58.44 84 LYS A C 1
ATOM 657 O O . LYS A 1 84 ? 41.385 -24.057 -47.550 1.00 58.44 84 LYS A O 1
ATOM 662 N N . ARG A 1 85 ? 39.558 -22.839 -48.046 1.00 60.47 85 ARG A N 1
ATOM 663 C CA . ARG A 1 85 ? 38.658 -23.927 -48.507 1.00 60.47 85 ARG A CA 1
ATOM 664 C C . ARG A 1 85 ? 39.112 -24.544 -49.841 1.00 60.47 85 ARG A C 1
ATOM 666 O O . ARG A 1 85 ? 38.363 -24.565 -50.816 1.00 60.47 85 ARG A O 1
ATOM 673 N N . TRP A 1 86 ? 40.351 -25.022 -49.916 1.00 56.25 86 TRP A N 1
ATOM 674 C CA . TRP A 1 86 ? 40.914 -25.622 -51.128 1.00 56.25 86 TRP A CA 1
ATOM 675 C C . TRP A 1 86 ? 40.393 -27.048 -51.369 1.00 56.25 86 TRP A C 1
ATOM 677 O O . TRP A 1 86 ? 40.150 -27.418 -52.514 1.00 56.25 86 TRP A O 1
ATOM 687 N N . GLY A 1 87 ? 40.093 -27.808 -50.308 1.00 58.66 87 GLY A N 1
ATOM 688 C CA . GLY A 1 87 ? 39.592 -29.188 -50.418 1.00 58.66 87 GLY A CA 1
ATOM 689 C C . GLY A 1 87 ? 38.207 -29.322 -51.068 1.00 58.66 87 GLY A C 1
ATOM 690 O O . GLY A 1 87 ? 37.969 -30.259 -51.825 1.00 58.66 87 GLY A O 1
ATOM 691 N N . LEU A 1 88 ? 37.306 -28.355 -50.855 1.00 61.84 88 LEU A N 1
ATOM 692 C CA . LEU A 1 88 ? 35.947 -28.423 -51.412 1.00 61.84 88 LEU A CA 1
ATOM 693 C C . LEU A 1 88 ? 35.920 -28.195 -52.933 1.00 61.84 88 LEU A C 1
ATOM 695 O O . LEU A 1 88 ? 35.083 -28.764 -53.629 1.00 61.84 88 LEU A O 1
ATOM 699 N N . ARG A 1 89 ? 36.859 -27.396 -53.464 1.00 62.00 89 ARG A N 1
ATOM 700 C CA . ARG A 1 89 ? 36.990 -27.193 -54.916 1.00 62.00 89 ARG A CA 1
ATOM 701 C C . ARG A 1 89 ? 37.497 -28.449 -55.626 1.00 62.00 89 ARG A C 1
ATOM 703 O O . ARG A 1 89 ? 37.073 -28.717 -56.744 1.00 62.00 89 ARG A O 1
ATOM 710 N N . ILE A 1 90 ? 38.355 -29.229 -54.968 1.00 66.50 90 ILE A N 1
ATOM 711 C CA . ILE A 1 90 ? 38.883 -30.490 -55.508 1.00 66.50 90 ILE A CA 1
ATOM 712 C C . ILE A 1 90 ? 37.780 -31.561 -55.547 1.00 66.50 90 ILE A C 1
ATOM 714 O O . ILE A 1 90 ? 37.648 -32.264 -56.546 1.00 66.50 90 ILE A O 1
ATOM 718 N N . LEU A 1 91 ? 36.934 -31.635 -54.511 1.00 67.25 91 LEU A N 1
ATOM 719 C CA . LEU A 1 91 ? 35.809 -32.578 -54.469 1.00 67.25 91 LEU A CA 1
ATOM 720 C C . LEU A 1 91 ? 34.788 -32.321 -55.596 1.00 67.25 91 LEU A C 1
ATOM 722 O O . LEU A 1 91 ? 34.341 -33.259 -56.252 1.00 67.25 91 LEU A O 1
ATOM 726 N N . LEU A 1 92 ? 34.458 -31.052 -55.863 1.00 66.44 92 LEU A N 1
ATOM 727 C CA . LEU A 1 92 ? 33.532 -30.671 -56.939 1.00 66.44 92 LEU A CA 1
ATOM 728 C C . LEU A 1 92 ? 34.065 -31.026 -58.337 1.00 66.44 92 LEU A C 1
ATOM 730 O O . LEU A 1 92 ? 33.300 -31.498 -59.175 1.00 66.44 92 LEU A O 1
ATOM 734 N N . LEU A 1 93 ? 35.371 -30.862 -58.581 1.00 69.56 93 LEU A N 1
ATOM 735 C CA . LEU A 1 93 ? 35.999 -31.270 -59.845 1.00 69.56 93 LEU A CA 1
ATOM 736 C C . LEU A 1 93 ? 35.947 -32.790 -60.056 1.00 69.56 93 LEU A C 1
ATOM 738 O O . LEU A 1 93 ? 35.668 -33.239 -61.165 1.00 69.56 93 LEU A O 1
ATOM 742 N N . MET A 1 94 ? 36.147 -33.581 -58.998 1.00 66.69 94 MET A N 1
ATOM 743 C CA . MET A 1 94 ? 36.074 -35.043 -59.089 1.00 66.69 94 MET A CA 1
ATOM 744 C C . MET A 1 94 ? 34.664 -35.553 -59.410 1.00 66.69 94 MET A C 1
ATOM 746 O O . MET A 1 94 ? 34.527 -36.498 -60.180 1.00 66.69 94 MET A O 1
ATOM 750 N N . ILE A 1 95 ? 33.612 -34.913 -58.888 1.00 67.25 95 ILE A N 1
ATOM 751 C CA . ILE A 1 95 ? 32.224 -35.298 -59.196 1.00 67.25 95 ILE A CA 1
ATOM 752 C C . ILE A 1 95 ? 31.878 -35.002 -60.662 1.00 67.25 95 ILE A C 1
ATOM 754 O O . ILE A 1 95 ? 31.199 -35.804 -61.295 1.00 67.25 95 ILE A O 1
ATOM 758 N N . ILE A 1 96 ? 32.374 -33.900 -61.232 1.00 65.38 96 ILE A N 1
ATOM 759 C CA . ILE A 1 96 ? 32.135 -33.567 -62.647 1.00 65.38 96 ILE A CA 1
ATOM 760 C C . ILE A 1 96 ? 32.860 -34.557 -63.571 1.00 65.38 96 ILE A C 1
ATOM 762 O O . ILE A 1 96 ? 32.285 -35.010 -64.558 1.00 65.38 96 ILE A O 1
ATOM 766 N N . VAL A 1 97 ? 34.094 -34.945 -63.232 1.00 65.00 97 VAL A N 1
ATOM 767 C CA . VAL A 1 97 ? 34.859 -35.937 -64.007 1.00 65.00 97 VAL A CA 1
ATOM 768 C C . VAL A 1 97 ? 34.257 -37.343 -63.882 1.00 65.00 97 VAL A C 1
ATOM 770 O O . VAL A 1 97 ? 34.178 -38.056 -64.878 1.00 65.00 97 VAL A O 1
ATOM 773 N N . ALA A 1 98 ? 33.776 -37.738 -62.699 1.00 59.97 98 ALA A N 1
ATOM 774 C CA . ALA A 1 98 ? 33.153 -39.047 -62.492 1.00 59.97 98 ALA A CA 1
ATOM 775 C C . ALA A 1 98 ? 31.711 -39.130 -63.035 1.00 59.97 98 ALA A C 1
ATOM 777 O O . ALA A 1 98 ? 31.295 -40.176 -63.527 1.00 59.97 98 ALA A O 1
ATOM 778 N N . GLY A 1 99 ? 30.948 -38.033 -62.985 1.00 54.75 99 GLY A N 1
ATOM 779 C CA . GLY A 1 99 ? 29.567 -37.968 -63.472 1.00 54.75 99 GLY A CA 1
ATOM 780 C C . GLY A 1 99 ? 29.434 -37.914 -64.998 1.00 54.75 99 GLY A C 1
ATOM 781 O O . GLY A 1 99 ? 28.367 -38.215 -65.527 1.00 54.75 99 GLY A O 1
ATOM 782 N N . GLY A 1 100 ? 30.510 -37.583 -65.721 1.00 52.50 100 GLY A N 1
ATOM 783 C CA . GLY A 1 100 ? 30.513 -37.492 -67.184 1.00 52.50 100 GLY A CA 1
ATOM 784 C C . GLY A 1 100 ? 30.462 -38.829 -67.938 1.00 52.50 100 GLY A C 1
ATOM 785 O O . GLY A 1 100 ? 30.278 -38.813 -69.151 1.00 52.50 100 GLY A O 1
ATOM 786 N N . LEU A 1 101 ? 30.604 -39.982 -67.269 1.00 53.34 101 LEU A N 1
ATOM 787 C CA . LEU A 1 101 ? 30.685 -41.292 -67.942 1.00 53.34 101 LEU A CA 1
ATOM 788 C C . LEU A 1 101 ? 29.375 -42.108 -67.930 1.00 53.34 101 LEU A C 1
ATOM 790 O O . LEU A 1 101 ? 29.324 -43.178 -68.528 1.00 53.34 101 LEU A O 1
ATOM 794 N N . ALA A 1 102 ? 28.303 -41.628 -67.287 1.00 56.66 102 ALA A N 1
ATOM 795 C CA . ALA A 1 102 ? 27.042 -42.379 -67.156 1.00 56.66 102 ALA A CA 1
ATOM 796 C C . ALA A 1 102 ? 25.924 -41.938 -68.129 1.00 56.66 102 ALA A C 1
ATOM 798 O O . ALA A 1 102 ? 24.795 -42.411 -68.027 1.00 56.66 102 ALA A O 1
ATOM 799 N N . GLY A 1 103 ? 26.216 -41.029 -69.066 1.00 54.31 103 GLY A N 1
ATOM 800 C CA . GLY A 1 103 ? 25.221 -40.386 -69.936 1.00 54.31 103 GLY A CA 1
ATOM 801 C C . GLY A 1 103 ? 25.113 -40.917 -71.370 1.00 54.31 103 GLY A C 1
ATOM 802 O O . GLY A 1 103 ? 24.601 -40.197 -72.219 1.00 54.31 103 GLY A O 1
ATOM 803 N N . ALA A 1 104 ? 25.602 -42.121 -71.678 1.00 58.22 104 ALA A N 1
ATOM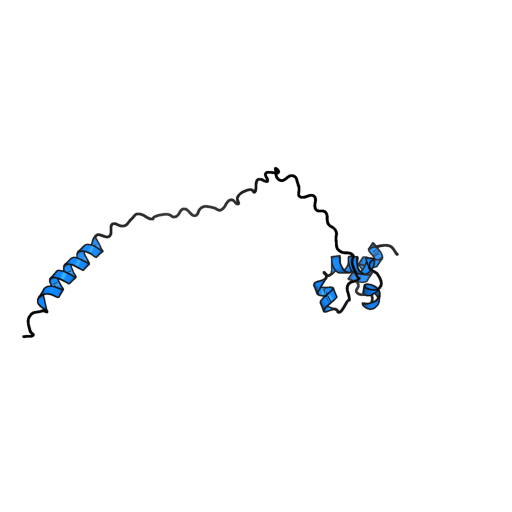 804 C CA . ALA A 1 104 ? 25.572 -42.664 -73.041 1.00 58.22 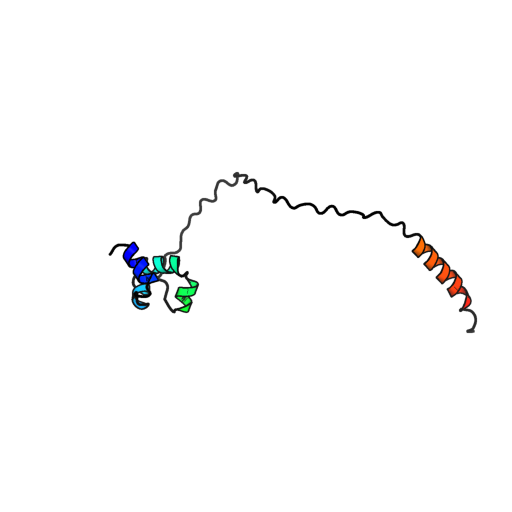104 ALA A CA 1
ATOM 805 C C . ALA A 1 104 ? 24.995 -44.085 -73.085 1.00 58.22 104 ALA A C 1
ATOM 807 O O . ALA A 1 104 ? 25.717 -45.030 -73.376 1.00 58.22 104 ALA A O 1
ATOM 808 N N . HIS A 1 105 ? 23.706 -44.248 -72.766 1.00 49.81 105 HIS A N 1
ATOM 809 C CA . HIS A 1 105 ? 22.939 -45.427 -73.195 1.00 49.81 105 HIS A CA 1
ATOM 810 C C . HIS A 1 105 ? 21.419 -45.230 -73.051 1.00 49.81 105 HIS A C 1
ATOM 812 O O . HIS A 1 105 ? 20.756 -46.005 -72.382 1.00 49.81 105 HIS A O 1
ATOM 818 N N . PHE A 1 106 ? 20.851 -44.192 -73.669 1.00 47.16 106 PHE A N 1
ATOM 819 C CA . PHE A 1 106 ? 19.416 -44.158 -73.987 1.00 47.16 106 PHE A CA 1
ATOM 820 C C . PHE A 1 106 ? 19.189 -43.295 -75.233 1.00 47.16 106 PHE A C 1
ATOM 822 O O . PHE A 1 106 ? 18.983 -42.087 -75.137 1.00 47.16 106 PHE A O 1
ATOM 829 N N . ALA A 1 107 ? 19.276 -43.937 -76.394 1.00 44.94 107 ALA A N 1
ATOM 830 C CA . ALA A 1 107 ? 18.617 -43.570 -77.644 1.00 44.94 107 ALA A CA 1
ATOM 831 C C . ALA A 1 107 ? 18.543 -44.830 -78.513 1.00 44.94 107 ALA A C 1
ATOM 833 O O . ALA A 1 107 ? 19.573 -45.543 -78.570 1.00 44.94 107 ALA A O 1
#

pLDDT: mean 77.01, std 15.6, range [44.94, 95.56]